Protein AF-A0ABD3NSA6-F1 (afdb_monomer_lite)

Organism: NCBI:txid2934178

Sequence (181 aa):
MPDLWIYVHVGINSVVFVLAVVAVAIAVVNMHSMGVPWEGHMKEMHHVAGLSLLMIVSFQAANGFLRPPREFVDGVPSPTDGGVGFGVGGVPTLRSRMDAFAFRPTLRGLWRLVHKSTGLLVFGLGAYQVRGGLGLYAGRYGAPDYGDAFVWYVCWLVGVVGFAKFWTVWSRRKSEPNFSE

Foldseek 3Di:
DPDPVLVVVLVVLVVVLVVLVVVVVVVVVVQVPPPDPVSDQPPDPLNVLSVVLNVLSVVLSVLSVVQDDPPDPPDDPDPPPPPPPPPPDDDDPVVNVVVVVPPPQDPNNVSVVVSVVSVVVSVVSVLVSVLVVQVVVCVVPVHDRCSVVSVVVVVVVVVVVVVVVVVVVVVVVVPPPPPDD

Radius of gyration: 25.4 Å; chains: 1; bounding box: 69×38×68 Å

Secondary structure (DSSP, 8-state):
--SHHHHHHHHHHHHHHHHHHHHHHHHHHHHHTT--TTS-TT-SHHHHHHHHHHHHHHHHHHHHHTPPPP---TTS--TTS------SS----HHHHHHHHS----HHHHHHHHHHHHHHHHHHHHHHHHHHHHHHHHHHHT----HHHHHHHHHHHHHHHHHHHHHHHHHHHHHS-----

Structure (mmCIF, N/CA/C/O backbone):
data_AF-A0ABD3NSA6-F1
#
_entry.id   AF-A0ABD3NSA6-F1
#
loop_
_atom_site.group_PDB
_atom_site.id
_atom_site.type_symbol
_atom_site.label_atom_id
_atom_site.label_alt_id
_atom_site.label_comp_id
_atom_site.label_asym_id
_atom_site.label_entity_id
_atom_site.label_seq_id
_atom_site.pdbx_PDB_ins_code
_atom_site.Cartn_x
_atom_site.Cartn_y
_atom_site.Cartn_z
_atom_site.occupancy
_atom_site.B_iso_or_equiv
_atom_site.auth_seq_id
_atom_site.auth_comp_id
_atom_site.auth_asym_id
_atom_site.auth_atom_id
_atom_site.pdbx_PDB_model_num
ATOM 1 N N . MET A 1 1 ? 6.618 -12.262 -22.929 1.00 45.03 1 MET A N 1
ATOM 2 C CA . MET A 1 1 ? 5.195 -11.934 -22.694 1.00 45.03 1 MET A CA 1
ATOM 3 C C . MET A 1 1 ? 5.113 -10.506 -22.175 1.00 45.03 1 MET A C 1
ATOM 5 O O . MET A 1 1 ? 5.685 -10.250 -21.120 1.00 45.03 1 MET A O 1
ATOM 9 N N . PRO A 1 2 ? 4.520 -9.562 -22.920 1.00 50.50 2 PRO A N 1
ATOM 10 C CA . PRO A 1 2 ? 4.393 -8.187 -22.461 1.00 50.50 2 PRO A CA 1
ATOM 11 C C . PRO A 1 2 ? 3.343 -8.086 -21.341 1.00 50.50 2 PRO A C 1
ATOM 13 O O . PRO A 1 2 ? 2.296 -8.719 -21.394 1.00 50.50 2 PRO A O 1
ATOM 16 N N . ASP A 1 3 ? 3.651 -7.285 -20.324 1.00 71.31 3 ASP A N 1
ATOM 17 C CA . ASP A 1 3 ? 2.732 -6.504 -19.486 1.00 71.31 3 ASP A CA 1
ATOM 18 C C . ASP A 1 3 ? 1.577 -7.191 -18.691 1.00 71.31 3 ASP A C 1
ATOM 20 O O . ASP A 1 3 ? 0.838 -6.466 -18.028 1.00 71.31 3 ASP A O 1
ATOM 24 N N . LEU A 1 4 ? 1.447 -8.531 -18.600 1.00 87.12 4 LEU A N 1
ATOM 25 C CA . LEU A 1 4 ? 0.414 -9.194 -17.750 1.00 87.12 4 LEU A CA 1
ATOM 26 C C . LEU A 1 4 ? 0.416 -8.690 -16.292 1.00 87.12 4 LEU A C 1
ATOM 28 O O . LEU A 1 4 ? -0.634 -8.399 -15.722 1.00 87.12 4 LEU A O 1
ATOM 32 N N . TRP A 1 5 ? 1.605 -8.525 -15.704 1.00 86.50 5 TRP A N 1
ATOM 33 C CA . TRP A 1 5 ? 1.775 -7.983 -14.350 1.00 86.50 5 TRP A CA 1
ATOM 34 C C . TRP A 1 5 ? 1.119 -6.605 -14.170 1.00 86.50 5 TRP A C 1
ATOM 36 O O . TRP A 1 5 ? 0.592 -6.320 -13.101 1.00 86.50 5 TRP A O 1
ATOM 46 N N . ILE A 1 6 ? 1.126 -5.751 -15.200 1.00 87.31 6 ILE A N 1
ATOM 47 C CA . ILE A 1 6 ? 0.527 -4.413 -15.116 1.00 87.31 6 ILE A CA 1
ATOM 48 C C . ILE A 1 6 ? -0.991 -4.521 -14.985 1.00 87.31 6 ILE A C 1
ATOM 50 O O . ILE A 1 6 ? -1.565 -3.841 -14.140 1.00 87.31 6 ILE A O 1
ATOM 54 N N . TYR A 1 7 ? -1.632 -5.396 -15.762 1.00 88.62 7 TYR A N 1
ATOM 55 C CA . TYR A 1 7 ? -3.077 -5.612 -15.668 1.00 88.62 7 TYR A CA 1
ATOM 56 C C . TYR A 1 7 ? -3.475 -6.219 -14.326 1.00 88.62 7 TYR A C 1
ATOM 58 O O . TYR A 1 7 ? -4.420 -5.743 -13.703 1.00 88.62 7 TYR A O 1
ATOM 66 N N . VAL A 1 8 ? -2.713 -7.204 -13.839 1.00 90.75 8 VAL A N 1
ATOM 67 C CA . VAL A 1 8 ? -2.929 -7.789 -12.507 1.00 90.75 8 VAL A CA 1
ATOM 68 C C . VAL A 1 8 ? -2.782 -6.722 -11.419 1.00 90.75 8 VAL A C 1
ATOM 70 O O . VAL A 1 8 ? -3.637 -6.613 -10.545 1.00 90.75 8 VAL A O 1
ATOM 73 N N . HIS A 1 9 ? -1.745 -5.886 -11.494 1.00 89.25 9 HIS A N 1
ATOM 74 C CA . HIS A 1 9 ? -1.513 -4.809 -10.535 1.00 89.25 9 HIS A CA 1
ATOM 75 C C . HIS A 1 9 ? -2.657 -3.784 -10.522 1.00 89.25 9 HIS A C 1
ATOM 77 O O . HIS A 1 9 ? -3.168 -3.443 -9.457 1.00 89.25 9 HIS A O 1
ATOM 83 N N . VAL A 1 10 ? -3.093 -3.317 -11.695 1.00 90.44 10 VAL A N 1
ATOM 84 C CA . VAL A 1 10 ? -4.220 -2.377 -11.818 1.00 90.44 10 VAL A CA 1
ATOM 85 C C . VAL A 1 10 ? -5.522 -3.012 -11.325 1.00 90.44 10 VAL A C 1
ATOM 87 O O . VAL A 1 10 ? -6.258 -2.377 -10.570 1.00 90.44 10 VAL A O 1
ATOM 90 N N . GLY A 1 11 ? -5.789 -4.268 -11.694 1.00 90.81 11 GLY A N 1
ATOM 91 C CA . GLY A 1 11 ? -6.978 -5.005 -11.267 1.00 90.81 11 GLY A CA 1
ATOM 92 C C . GLY A 1 11 ? -7.058 -5.155 -9.749 1.00 90.81 11 GLY A C 1
ATOM 93 O O . GLY A 1 11 ? -8.064 -4.779 -9.153 1.00 90.81 11 GLY A O 1
ATOM 94 N N . ILE A 1 12 ? -5.977 -5.611 -9.106 1.00 91.62 12 ILE A N 1
ATOM 95 C CA . ILE A 1 12 ? -5.919 -5.752 -7.642 1.00 91.62 12 ILE A CA 1
ATOM 96 C C . ILE A 1 12 ? -6.101 -4.393 -6.957 1.00 91.62 12 ILE A C 1
ATOM 98 O O . ILE A 1 12 ? -6.913 -4.288 -6.043 1.00 91.62 12 ILE A O 1
ATOM 102 N N . ASN A 1 13 ? -5.414 -3.340 -7.414 1.00 89.75 13 ASN A N 1
ATOM 103 C CA . ASN A 1 13 ? -5.577 -2.002 -6.833 1.00 89.75 13 ASN A CA 1
ATOM 104 C C . ASN A 1 13 ? -7.014 -1.476 -6.970 1.00 89.75 13 ASN A C 1
ATOM 106 O O . ASN A 1 13 ? -7.515 -0.828 -6.056 1.00 89.75 13 ASN A O 1
ATOM 110 N N . SER A 1 14 ? -7.690 -1.778 -8.082 1.00 91.06 14 SER A N 1
ATOM 111 C CA . SER A 1 14 ? -9.087 -1.382 -8.304 1.00 91.06 14 SER A CA 1
ATOM 112 C C . SER A 1 14 ? -10.029 -2.098 -7.337 1.00 91.06 14 SER A C 1
ATOM 114 O O . SER A 1 14 ? -10.881 -1.460 -6.725 1.00 91.06 14 SER A O 1
ATOM 116 N N . VAL A 1 15 ? -9.840 -3.407 -7.140 1.00 92.31 15 VAL A N 1
ATOM 117 C CA . VAL A 1 15 ? -10.609 -4.187 -6.157 1.00 92.31 15 VAL A CA 1
ATOM 118 C C . VAL A 1 15 ? -10.371 -3.659 -4.742 1.00 92.31 15 VAL A C 1
ATOM 120 O O . VAL A 1 15 ? -11.330 -3.414 -4.016 1.00 92.31 15 VAL A O 1
ATOM 123 N N . VAL A 1 16 ? -9.113 -3.419 -4.359 1.00 90.75 16 VAL A N 1
ATOM 124 C CA . VAL A 1 16 ? -8.762 -2.859 -3.042 1.00 90.75 16 VAL A CA 1
ATOM 125 C C . VAL A 1 16 ? -9.402 -1.488 -2.831 1.00 90.75 16 VAL A C 1
ATOM 127 O O . VAL A 1 16 ? -9.930 -1.223 -1.754 1.00 90.75 16 VAL A O 1
ATOM 130 N N . PHE A 1 17 ? -9.409 -0.631 -3.854 1.00 91.69 17 PHE A N 1
ATOM 131 C CA . PHE A 1 17 ? -10.062 0.672 -3.783 1.00 91.69 17 PHE A CA 1
ATOM 132 C C . PHE A 1 17 ? -11.573 0.551 -3.547 1.00 91.69 17 PHE A C 1
ATOM 134 O O . PHE A 1 17 ? -12.103 1.199 -2.646 1.00 91.69 17 PHE A O 1
ATOM 141 N N . VAL A 1 18 ? -12.259 -0.320 -4.296 1.00 93.31 18 VAL A N 1
ATOM 142 C CA . VAL A 1 18 ? -13.697 -0.578 -4.106 1.00 93.31 18 VAL A CA 1
ATOM 143 C C . VAL A 1 18 ? -13.975 -1.087 -2.691 1.00 93.31 18 VAL A C 1
ATOM 145 O O . VAL A 1 18 ? -14.876 -0.580 -2.025 1.00 93.31 18 VAL A O 1
ATOM 148 N N . LEU A 1 19 ? -13.177 -2.036 -2.196 1.00 90.56 19 LEU A N 1
ATOM 149 C CA . LEU A 1 19 ? -13.313 -2.554 -0.834 1.00 90.56 19 LEU A CA 1
ATOM 150 C C . LEU A 1 19 ? -13.100 -1.464 0.224 1.00 90.56 19 LEU A C 1
ATOM 152 O O . LEU A 1 19 ? -13.835 -1.429 1.207 1.00 90.56 19 LEU A O 1
ATOM 156 N N . ALA A 1 20 ? -12.148 -0.551 0.018 1.00 90.38 20 ALA A N 1
ATOM 157 C CA . ALA A 1 20 ? -11.925 0.574 0.923 1.00 90.38 20 ALA A CA 1
ATOM 158 C C . ALA A 1 20 ? -13.131 1.529 0.963 1.00 90.38 20 ALA A C 1
ATOM 160 O O . ALA A 1 20 ? -13.555 1.931 2.045 1.00 90.38 20 ALA A O 1
ATOM 161 N N . VAL A 1 21 ? -13.726 1.845 -0.194 1.00 90.75 21 VAL A N 1
ATOM 162 C CA . VAL A 1 21 ? -14.951 2.661 -0.270 1.00 90.75 21 VAL A CA 1
ATOM 163 C C . VAL A 1 21 ? -16.108 1.976 0.459 1.00 90.75 21 VAL A C 1
ATOM 165 O O . VAL A 1 21 ? -16.796 2.617 1.252 1.00 90.75 21 VAL A O 1
ATOM 168 N N . VAL A 1 22 ? -16.297 0.670 0.244 1.00 92.25 22 VAL A N 1
ATOM 169 C CA . VAL A 1 22 ? -17.331 -0.117 0.933 1.00 92.25 22 VAL A CA 1
ATOM 170 C C . VAL A 1 22 ? -17.100 -0.131 2.446 1.00 92.25 22 VAL A C 1
ATOM 172 O O . VAL A 1 22 ? -18.042 0.090 3.201 1.00 92.25 22 VAL A O 1
ATOM 175 N N . ALA A 1 23 ? -15.862 -0.329 2.905 1.00 88.88 23 ALA A N 1
ATOM 176 C CA . ALA A 1 23 ? -15.529 -0.320 4.328 1.00 88.88 23 ALA A CA 1
ATOM 177 C C . ALA A 1 23 ? -15.853 1.030 4.990 1.00 88.88 23 ALA A C 1
ATOM 179 O O . ALA A 1 23 ? -16.445 1.061 6.068 1.00 88.88 23 ALA A O 1
ATOM 180 N N . VAL A 1 24 ? -15.532 2.145 4.325 1.00 88.06 24 VAL A N 1
ATOM 181 C CA . VAL A 1 24 ? -15.880 3.489 4.809 1.00 88.06 24 VAL A CA 1
ATOM 182 C C . VAL A 1 24 ? -17.393 3.703 4.815 1.00 88.06 24 VAL A C 1
ATOM 184 O O . VAL A 1 24 ? -17.921 4.223 5.794 1.00 88.06 24 VAL A O 1
ATOM 187 N N . ALA A 1 25 ? -18.112 3.264 3.778 1.00 87.62 25 ALA A N 1
ATOM 188 C CA . ALA A 1 25 ? -19.571 3.356 3.743 1.00 87.62 25 ALA A CA 1
ATOM 189 C C . ALA A 1 25 ? -20.218 2.580 4.905 1.00 87.62 25 ALA A C 1
ATOM 191 O O . ALA A 1 25 ? -21.088 3.112 5.593 1.00 87.62 25 ALA A O 1
ATOM 192 N N . ILE A 1 26 ? -19.745 1.360 5.179 1.00 87.12 26 ILE A N 1
ATOM 193 C CA . ILE A 1 26 ? -20.181 0.554 6.329 1.00 87.12 26 ILE A CA 1
ATOM 194 C C . ILE A 1 26 ? -19.881 1.283 7.644 1.00 87.12 26 ILE A C 1
ATOM 196 O O . ILE A 1 26 ? -20.741 1.320 8.525 1.00 87.12 26 ILE A O 1
ATOM 200 N N . ALA A 1 27 ? -18.693 1.874 7.790 1.00 84.25 27 ALA A N 1
ATOM 201 C CA . ALA A 1 27 ? -18.333 2.626 8.990 1.00 84.25 27 ALA A CA 1
ATOM 202 C C . ALA A 1 27 ? -19.277 3.820 9.215 1.00 84.25 27 ALA A C 1
ATOM 204 O O . ALA A 1 27 ? -19.820 3.963 10.306 1.00 84.25 27 ALA A O 1
ATOM 205 N N . VAL A 1 28 ? -19.551 4.617 8.175 1.00 83.12 28 VAL A N 1
ATOM 206 C CA . VAL A 1 28 ? -20.474 5.766 8.240 1.00 83.12 28 VAL A CA 1
ATOM 207 C C . VAL A 1 28 ? -21.886 5.331 8.638 1.00 83.12 28 VAL A C 1
ATOM 209 O O . VAL A 1 28 ? -22.480 5.923 9.538 1.00 83.12 28 VAL A O 1
ATOM 212 N N . VAL A 1 29 ? -22.416 4.272 8.017 1.00 84.69 29 VAL A N 1
ATOM 213 C CA . VAL A 1 29 ? -23.760 3.755 8.328 1.00 84.69 29 VAL A CA 1
ATOM 214 C C . VAL A 1 29 ? -23.852 3.291 9.783 1.00 84.69 29 VAL A C 1
ATOM 216 O O . VAL A 1 29 ? -24.803 3.646 10.475 1.00 84.69 29 VAL A O 1
ATOM 219 N N . ASN A 1 30 ? -22.851 2.555 10.275 1.00 79.25 30 ASN A N 1
ATOM 220 C CA . ASN A 1 30 ? -22.844 2.071 11.658 1.00 79.25 30 ASN A CA 1
ATOM 221 C C . ASN A 1 30 ? -22.648 3.197 12.683 1.00 79.25 30 ASN A C 1
ATOM 223 O O . ASN A 1 30 ? -23.225 3.147 13.767 1.00 79.25 30 ASN A O 1
ATOM 227 N N . MET A 1 31 ? -21.872 4.230 12.353 1.00 72.81 31 MET A N 1
ATOM 228 C CA . MET A 1 31 ? -21.690 5.392 13.226 1.00 72.81 31 MET A CA 1
ATOM 229 C C . MET A 1 31 ? -22.937 6.278 13.289 1.00 72.81 31 MET A C 1
ATOM 231 O O . MET A 1 31 ? -23.249 6.818 14.347 1.00 72.81 31 MET A O 1
ATOM 235 N N . HIS A 1 32 ? -23.689 6.398 12.191 1.00 69.25 32 HIS A N 1
ATOM 236 C CA . HIS A 1 32 ? -24.956 7.135 12.172 1.00 69.25 32 HIS A CA 1
ATOM 237 C C . HIS A 1 32 ? -25.980 6.559 13.167 1.00 69.25 32 HIS A C 1
ATOM 239 O O . HIS A 1 32 ? -26.754 7.305 13.763 1.00 69.25 32 HIS A O 1
ATOM 245 N N . SER A 1 33 ? -25.960 5.243 13.401 1.00 62.28 33 SER A N 1
ATOM 246 C CA . SER A 1 33 ? -26.861 4.579 14.350 1.00 62.28 33 SER A CA 1
ATOM 247 C C . SER A 1 33 ? -26.477 4.710 15.829 1.00 62.28 33 SER A C 1
ATOM 249 O O . SER A 1 33 ? -27.277 4.314 16.673 1.00 62.28 33 SER A O 1
ATOM 251 N N . MET A 1 34 ? -25.303 5.254 16.181 1.00 59.84 34 MET A N 1
ATOM 252 C CA . MET A 1 34 ? -24.849 5.235 17.582 1.00 59.84 34 MET A CA 1
ATOM 253 C C . MET A 1 34 ? -25.531 6.280 18.475 1.00 59.84 34 MET A C 1
ATOM 255 O O . MET A 1 34 ? -25.498 6.133 19.688 1.00 59.84 34 MET A O 1
ATOM 259 N N . GLY A 1 35 ? -26.214 7.296 17.930 1.00 55.66 35 GLY A N 1
ATOM 260 C CA . GLY A 1 35 ? -27.117 8.180 18.694 1.00 55.66 35 GLY A CA 1
ATOM 261 C C . GLY A 1 35 ? -26.483 9.006 19.829 1.00 55.66 35 GLY A C 1
ATOM 262 O O . GLY A 1 35 ? -27.185 9.789 20.467 1.00 55.66 35 GLY A O 1
ATOM 263 N N . VAL A 1 36 ? -25.177 8.872 20.083 1.00 60.56 36 VAL A N 1
ATOM 264 C CA . VAL A 1 36 ? -24.452 9.606 21.124 1.00 60.56 36 VAL A CA 1
ATOM 265 C C . VAL A 1 36 ? -23.881 10.909 20.546 1.00 60.56 36 VAL A C 1
ATOM 267 O O . VAL A 1 36 ? -22.978 10.866 19.709 1.00 60.56 36 VAL A O 1
ATOM 270 N N . PRO A 1 37 ? -24.333 12.095 21.001 1.00 57.38 37 PRO A N 1
ATOM 271 C CA . PRO A 1 37 ? -23.897 13.387 20.453 1.00 57.38 37 PRO A CA 1
ATOM 272 C C . PRO A 1 37 ? -22.399 13.687 20.662 1.00 57.38 37 PRO A C 1
ATOM 274 O O . PRO A 1 37 ? -21.838 14.597 20.042 1.00 57.38 37 PRO A O 1
ATOM 277 N N . TRP A 1 38 ? -21.717 12.927 21.522 1.00 56.28 38 TRP A N 1
ATOM 278 C CA . TRP A 1 38 ? -20.288 13.087 21.793 1.00 56.28 38 TRP A CA 1
ATOM 279 C C . TRP A 1 38 ? -19.400 12.372 20.762 1.00 56.28 38 TRP A C 1
ATOM 281 O O . TRP A 1 38 ? -18.297 12.862 20.515 1.00 56.28 38 TRP A O 1
ATOM 291 N N . GLU A 1 39 ? -19.890 11.323 20.093 1.00 59.47 39 GLU A N 1
ATOM 292 C CA . GLU A 1 39 ? -19.178 10.512 19.087 1.00 59.47 39 GLU A CA 1
ATOM 293 C C . GLU A 1 39 ? -19.354 11.083 17.666 1.00 59.47 39 GLU A C 1
ATOM 295 O O . GLU A 1 39 ? -19.869 10.458 16.743 1.00 59.47 39 GLU A O 1
ATOM 300 N N . GLY A 1 40 ? -18.954 12.344 17.486 1.00 59.03 40 GLY A N 1
ATOM 301 C CA . GLY A 1 40 ? -19.056 13.027 16.194 1.00 59.03 40 GLY A CA 1
ATOM 302 C C . GLY A 1 40 ? -18.163 12.405 15.108 1.00 59.03 40 GLY A C 1
ATOM 303 O O . GLY A 1 40 ? -17.046 11.966 15.386 1.00 59.03 40 GLY A O 1
ATOM 304 N N . HIS A 1 41 ? -18.617 12.475 13.850 1.00 62.38 41 HIS A N 1
ATOM 305 C CA . HIS A 1 41 ? -18.025 11.845 12.653 1.00 62.38 41 HIS A CA 1
ATOM 306 C C . HIS A 1 41 ? -16.538 12.162 12.355 1.00 62.38 41 HIS A C 1
ATOM 308 O O . HIS A 1 41 ? -15.967 11.555 11.459 1.00 62.38 41 HIS A O 1
ATOM 314 N N . MET A 1 42 ? -15.878 13.073 13.081 1.00 66.38 42 MET A N 1
ATOM 315 C CA . MET A 1 42 ? -14.490 13.508 12.823 1.00 66.38 42 MET A CA 1
ATOM 316 C C . MET A 1 42 ? -13.695 13.847 14.099 1.00 66.38 42 MET A C 1
ATOM 318 O O . MET A 1 42 ? -12.696 14.557 14.031 1.00 66.38 42 MET A O 1
ATOM 322 N N . LYS A 1 43 ? -14.134 13.396 15.282 1.00 70.94 43 LYS A N 1
ATOM 323 C CA . LYS A 1 43 ? -13.447 13.745 16.543 1.00 70.94 43 LYS A CA 1
ATOM 324 C C . LYS A 1 43 ? -12.234 12.872 16.851 1.00 70.94 43 LYS A C 1
ATOM 326 O O . LYS A 1 43 ? -11.308 13.329 17.514 1.00 70.94 43 LYS A O 1
ATOM 331 N N . GLU A 1 44 ? -12.222 11.633 16.372 1.00 77.50 44 GLU A N 1
ATOM 332 C CA . GLU A 1 44 ? -11.084 10.738 16.553 1.00 77.50 44 GLU A CA 1
ATOM 333 C C . GLU A 1 44 ? -10.060 10.941 15.435 1.00 77.50 44 GLU A C 1
ATOM 335 O O . GLU A 1 44 ? -10.405 10.964 14.250 1.00 77.50 44 GLU A O 1
ATOM 340 N N . MET A 1 45 ? -8.777 11.014 15.809 1.00 81.25 45 MET A N 1
ATOM 341 C CA . MET A 1 45 ? -7.662 11.068 14.852 1.00 81.25 45 MET A CA 1
ATOM 342 C C . MET A 1 45 ? -7.712 9.909 13.844 1.00 81.25 45 MET A C 1
ATOM 344 O O . MET A 1 45 ? -7.309 10.077 12.694 1.00 81.25 45 MET A O 1
ATOM 348 N N . HIS A 1 46 ? -8.259 8.758 14.253 1.00 86.25 46 HIS A N 1
ATOM 349 C CA . HIS A 1 46 ? -8.501 7.608 13.386 1.00 86.25 46 HIS A CA 1
ATOM 350 C C . HIS A 1 46 ? -9.381 7.971 12.179 1.00 86.25 46 HIS A C 1
ATOM 352 O O . HIS A 1 46 ? -8.982 7.707 11.046 1.00 86.25 46 HIS A O 1
ATOM 358 N N . HIS A 1 47 ? -10.506 8.666 12.389 1.00 86.25 47 HIS A N 1
ATOM 359 C CA . HIS A 1 47 ? -11.429 9.052 11.313 1.00 86.25 47 HIS A CA 1
ATOM 360 C C . HIS A 1 47 ? -10.799 10.060 10.348 1.00 86.25 47 HIS A C 1
ATOM 362 O O . HIS A 1 47 ? -10.867 9.877 9.132 1.00 86.25 47 HIS A O 1
ATOM 368 N N . VAL A 1 48 ? -10.118 11.085 10.874 1.00 86.00 48 VAL A N 1
ATOM 369 C CA . VAL A 1 48 ? -9.452 12.112 10.051 1.00 86.00 48 VAL A CA 1
ATOM 370 C C . VAL A 1 48 ? -8.368 11.483 9.179 1.00 86.00 48 VAL A C 1
ATOM 372 O O . VAL A 1 48 ? -8.301 11.723 7.969 1.00 86.00 48 VAL A O 1
ATOM 375 N N . ALA A 1 49 ? -7.532 10.634 9.774 1.00 86.69 49 ALA A N 1
ATOM 376 C CA . ALA A 1 49 ? -6.473 9.964 9.041 1.00 86.69 49 ALA A CA 1
ATOM 377 C C . ALA A 1 49 ? -7.027 8.883 8.086 1.00 86.69 49 ALA A C 1
ATOM 379 O O . ALA A 1 49 ? -6.425 8.647 7.041 1.00 86.69 49 ALA A O 1
ATOM 380 N N . GLY A 1 50 ? -8.176 8.267 8.389 1.00 88.69 50 GLY A N 1
ATOM 381 C CA . GLY A 1 50 ? -8.848 7.297 7.521 1.00 88.69 50 GLY A CA 1
ATOM 382 C C . GLY A 1 50 ? -9.429 7.957 6.272 1.00 88.69 50 GLY A C 1
ATOM 383 O O . GLY A 1 50 ? -9.212 7.481 5.158 1.00 88.69 50 GLY A O 1
ATOM 384 N N . LEU A 1 51 ? -10.067 9.120 6.432 1.00 89.00 51 LEU A N 1
ATOM 385 C CA . LEU A 1 51 ? -10.542 9.932 5.312 1.00 89.00 51 LEU A CA 1
ATOM 386 C C . LEU A 1 51 ? -9.377 10.445 4.454 1.00 89.00 51 LEU A C 1
ATOM 388 O O . LEU A 1 51 ? -9.423 10.375 3.226 1.00 89.00 51 LEU A O 1
ATOM 392 N N . SER A 1 52 ? -8.303 10.907 5.098 1.00 88.00 52 SER A N 1
ATOM 393 C CA . SER A 1 52 ? -7.084 11.345 4.408 1.00 88.00 52 SER A CA 1
ATOM 394 C C . SER A 1 52 ? -6.473 10.205 3.590 1.00 88.00 52 SER A C 1
ATOM 396 O O . SER A 1 52 ? -6.106 10.397 2.431 1.00 88.00 52 SER A O 1
ATOM 398 N N . LEU A 1 53 ? -6.428 8.992 4.153 1.00 91.31 53 LEU A N 1
ATOM 399 C CA . LEU A 1 53 ? -5.979 7.800 3.442 1.00 91.31 53 LEU A CA 1
ATOM 400 C C . LEU A 1 53 ? -6.871 7.488 2.234 1.00 91.31 53 LEU A C 1
ATOM 402 O O . LEU A 1 53 ? -6.340 7.238 1.155 1.00 91.31 53 LEU A O 1
ATOM 406 N N . LEU A 1 54 ? -8.200 7.555 2.374 1.00 92.06 54 LEU A N 1
ATOM 407 C CA . LEU A 1 54 ? -9.127 7.328 1.261 1.00 92.06 54 LEU A CA 1
ATOM 408 C C . LEU A 1 54 ? -8.877 8.306 0.102 1.00 92.06 54 LEU A C 1
ATOM 410 O O . LEU A 1 54 ? -8.855 7.890 -1.059 1.00 92.06 54 LEU A O 1
ATOM 414 N N . MET A 1 55 ? -8.624 9.585 0.402 1.00 90.12 55 MET A N 1
ATOM 415 C CA . MET A 1 55 ? -8.286 10.590 -0.614 1.00 90.12 55 MET A CA 1
ATOM 416 C C . MET A 1 55 ? -6.974 10.251 -1.335 1.00 90.12 55 MET A C 1
ATOM 418 O O . MET A 1 55 ? -6.913 10.304 -2.565 1.00 90.12 55 MET A O 1
ATOM 422 N N . ILE A 1 56 ? -5.937 9.842 -0.597 1.00 91.19 56 ILE A N 1
ATOM 423 C CA . ILE A 1 56 ? -4.639 9.476 -1.183 1.00 91.19 56 ILE A CA 1
ATOM 424 C C . ILE A 1 56 ? -4.751 8.192 -2.022 1.00 91.19 56 ILE A C 1
ATOM 426 O O . ILE A 1 56 ? -4.196 8.140 -3.118 1.00 91.19 56 ILE A O 1
ATOM 430 N N . VAL A 1 57 ? -5.492 7.176 -1.565 1.00 92.44 57 VAL A N 1
ATOM 431 C CA . VAL A 1 57 ? -5.735 5.939 -2.332 1.00 92.44 57 VAL A CA 1
ATOM 432 C C . VAL A 1 57 ? -6.519 6.242 -3.610 1.00 92.44 57 VAL A C 1
ATOM 434 O O . VAL A 1 57 ? -6.170 5.720 -4.667 1.00 92.44 57 VAL A O 1
ATOM 437 N N . SER A 1 58 ? -7.522 7.126 -3.547 1.00 91.12 58 SER A N 1
ATOM 438 C CA . SER A 1 58 ? -8.282 7.571 -4.726 1.00 91.12 58 SER A CA 1
ATOM 439 C C . SER A 1 58 ? -7.362 8.230 -5.753 1.00 91.12 58 SER A C 1
ATOM 441 O O . SER A 1 58 ? -7.376 7.874 -6.934 1.00 91.12 58 SER A O 1
ATOM 443 N N . PHE A 1 59 ? -6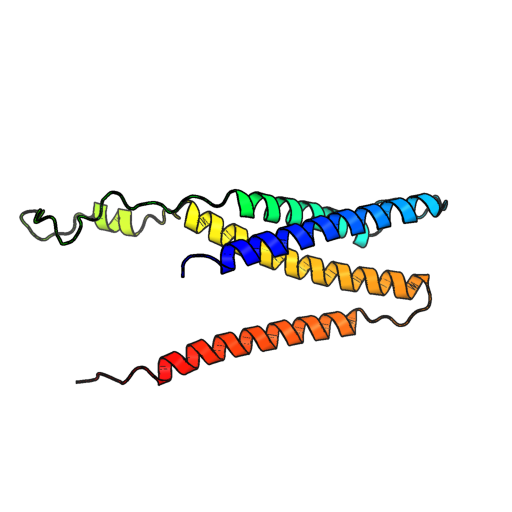.501 9.145 -5.290 1.00 89.94 59 PHE A N 1
ATOM 444 C CA . PHE A 1 59 ? -5.479 9.764 -6.128 1.00 89.94 59 PHE A CA 1
ATOM 445 C C . PHE A 1 59 ? -4.521 8.719 -6.712 1.00 89.94 59 PHE A C 1
ATOM 447 O O . PHE A 1 59 ? -4.220 8.767 -7.901 1.00 89.94 59 PHE A O 1
ATOM 454 N N . GLN A 1 60 ? -4.067 7.745 -5.919 1.00 91.88 60 GLN A N 1
ATOM 455 C CA . GLN A 1 60 ? -3.158 6.699 -6.384 1.00 91.88 60 GLN A CA 1
ATOM 456 C C . GLN A 1 60 ? -3.799 5.803 -7.453 1.00 91.88 60 GLN A C 1
ATOM 458 O O . GLN A 1 60 ? -3.141 5.492 -8.449 1.00 91.88 60 GLN A O 1
ATOM 463 N N . ALA A 1 61 ? -5.065 5.415 -7.274 1.00 91.25 61 ALA A N 1
ATOM 464 C CA . ALA A 1 61 ? -5.816 4.623 -8.241 1.00 91.25 61 ALA A CA 1
ATOM 465 C C . ALA A 1 61 ? -5.984 5.393 -9.560 1.00 91.25 61 ALA A C 1
ATOM 467 O O . ALA A 1 61 ? -5.571 4.899 -10.610 1.00 91.25 61 ALA A O 1
ATOM 468 N N . ALA A 1 62 ? -6.477 6.637 -9.502 1.00 89.69 62 ALA A N 1
ATOM 469 C CA . ALA A 1 62 ? -6.635 7.499 -10.675 1.00 89.69 62 ALA A CA 1
ATOM 470 C C . ALA A 1 62 ? -5.295 7.755 -11.391 1.00 89.69 62 ALA A C 1
ATOM 472 O O . ALA A 1 62 ? -5.178 7.550 -12.599 1.00 89.69 62 ALA A O 1
ATOM 473 N N . ASN A 1 63 ? -4.248 8.115 -10.644 1.00 87.50 63 ASN A N 1
ATOM 474 C CA . ASN A 1 63 ? -2.902 8.324 -11.180 1.00 87.50 63 ASN A CA 1
ATOM 475 C C . ASN A 1 63 ? -2.316 7.040 -11.801 1.00 87.50 63 ASN A C 1
ATOM 477 O O . ASN A 1 63 ? -1.527 7.110 -12.741 1.00 87.50 63 ASN A O 1
ATOM 481 N N . GLY A 1 64 ? -2.707 5.859 -11.309 1.00 88.00 64 GLY A N 1
ATOM 482 C CA . GLY A 1 64 ? -2.365 4.565 -11.900 1.00 88.00 64 GLY A CA 1
ATOM 483 C C . GLY A 1 64 ? -2.915 4.387 -13.319 1.00 88.00 64 GLY A C 1
ATOM 484 O O . GLY A 1 64 ? -2.193 3.906 -14.195 1.00 88.00 64 GLY A O 1
ATOM 485 N N . PHE A 1 65 ? -4.157 4.820 -13.556 1.00 88.50 65 PHE A N 1
ATOM 486 C CA . PHE A 1 65 ? -4.792 4.790 -14.879 1.00 88.50 65 PHE A CA 1
ATOM 487 C C . PHE A 1 65 ? -4.227 5.846 -15.834 1.00 88.50 65 PHE A C 1
ATOM 489 O O . PHE A 1 65 ? -4.098 5.582 -17.026 1.00 88.50 65 PHE A O 1
ATOM 496 N N . LEU A 1 66 ? -3.806 7.003 -15.317 1.00 87.31 66 LEU A N 1
ATOM 497 C CA . LEU A 1 66 ? -3.207 8.098 -16.094 1.00 87.31 66 LEU A CA 1
ATOM 498 C C . LEU A 1 66 ? -1.719 7.884 -16.416 1.00 87.31 66 LEU A C 1
ATOM 500 O O . LEU A 1 66 ? -0.963 8.838 -16.608 1.00 87.31 66 LEU A O 1
ATOM 504 N N . ARG A 1 67 ? -1.269 6.628 -16.463 1.00 87.25 67 ARG A N 1
ATOM 505 C CA . ARG A 1 67 ? 0.120 6.283 -16.763 1.00 87.25 67 ARG A CA 1
ATOM 506 C C . ARG A 1 67 ? 0.530 6.858 -18.129 1.00 87.25 67 ARG A C 1
ATOM 508 O O . ARG A 1 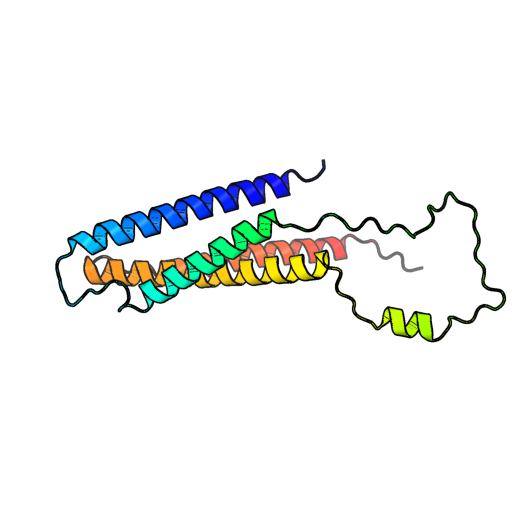67 ? -0.037 6.436 -19.137 1.00 87.25 67 ARG A O 1
ATOM 515 N N . PRO A 1 68 ? 1.570 7.715 -18.200 1.00 85.38 68 PRO A N 1
ATOM 516 C CA . PRO A 1 68 ? 2.023 8.265 -19.471 1.00 85.38 68 PRO A CA 1
ATOM 517 C C . PRO A 1 68 ? 2.432 7.162 -20.463 1.00 85.38 68 PRO A C 1
ATOM 519 O O . PRO A 1 68 ? 3.065 6.172 -20.042 1.00 85.38 68 PRO A O 1
ATOM 522 N N . PRO A 1 69 ? 2.124 7.328 -21.767 1.00 81.00 69 PRO A N 1
ATOM 523 C CA . PRO A 1 69 ? 2.614 6.455 -22.827 1.00 81.00 69 PRO A CA 1
ATOM 524 C C . PRO A 1 69 ? 4.138 6.297 -22.775 1.00 81.00 69 PRO A C 1
ATOM 526 O O . PRO A 1 69 ? 4.858 7.089 -22.161 1.00 81.00 69 PRO A O 1
ATOM 529 N N . ARG A 1 70 ? 4.662 5.235 -23.395 1.00 76.56 70 ARG A N 1
ATOM 530 C CA . ARG A 1 70 ? 6.117 5.122 -23.550 1.00 76.56 70 ARG A CA 1
ATOM 531 C C . ARG A 1 70 ? 6.541 6.249 -24.497 1.00 76.56 70 ARG A C 1
ATOM 533 O O . ARG A 1 70 ? 6.024 6.304 -25.603 1.00 76.56 70 ARG A O 1
ATOM 540 N N . GLU A 1 71 ? 7.430 7.133 -24.048 1.00 68.44 71 GLU A N 1
ATOM 541 C CA . GLU A 1 71 ? 8.120 8.054 -24.953 1.00 68.44 71 GLU A CA 1
ATOM 542 C C . GLU A 1 71 ? 8.870 7.175 -25.964 1.00 68.44 71 GLU A C 1
ATOM 544 O O . GLU A 1 71 ? 9.766 6.414 -25.582 1.00 68.44 71 GLU A O 1
ATOM 549 N N . PHE A 1 72 ? 8.420 7.180 -27.219 1.00 55.75 72 PHE A N 1
ATOM 550 C CA . PHE A 1 72 ? 9.227 6.683 -28.320 1.00 55.75 72 PHE A CA 1
ATOM 551 C C . PHE A 1 72 ? 10.318 7.729 -28.500 1.00 55.75 72 PHE A C 1
ATOM 553 O O . PHE A 1 72 ? 10.031 8.916 -28.645 1.00 55.75 72 PHE A O 1
A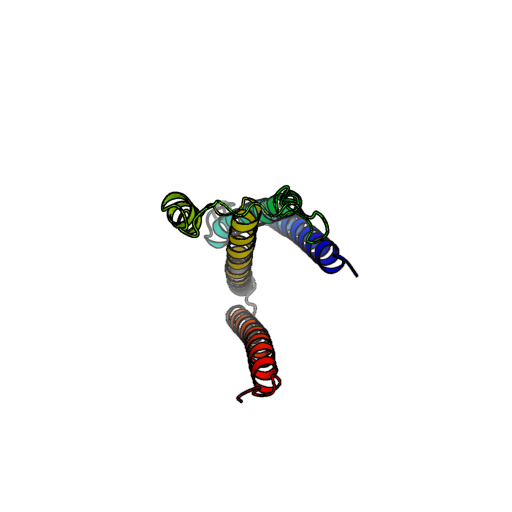TOM 560 N N . VAL A 1 73 ? 11.574 7.320 -28.342 1.00 54.62 73 VAL A N 1
ATOM 561 C CA . VAL A 1 73 ? 12.697 8.210 -28.621 1.00 54.62 73 VAL A CA 1
ATOM 562 C C . VAL A 1 73 ? 12.779 8.320 -30.140 1.00 54.62 73 VAL A C 1
ATOM 564 O O . VAL A 1 73 ? 13.517 7.575 -30.781 1.00 54.62 73 VAL A O 1
ATOM 567 N N . ASP A 1 74 ? 11.968 9.206 -30.711 1.00 50.12 74 ASP A N 1
ATOM 568 C CA . ASP A 1 74 ? 12.019 9.581 -32.120 1.00 50.12 74 ASP A CA 1
ATOM 569 C C . ASP A 1 74 ? 13.311 10.384 -32.324 1.00 50.12 74 ASP A C 1
ATOM 571 O O . ASP A 1 74 ? 13.335 11.607 -32.198 1.00 50.12 74 ASP A O 1
ATOM 575 N N . GLY A 1 75 ? 14.434 9.689 -32.512 1.00 49.75 75 GLY A N 1
ATOM 576 C CA . GLY A 1 75 ? 15.725 10.353 -32.698 1.00 49.75 75 GLY A CA 1
ATOM 577 C C . GLY A 1 75 ? 16.984 9.547 -32.396 1.00 49.75 75 GLY A C 1
ATOM 578 O O . GLY A 1 75 ? 18.070 10.088 -32.578 1.00 49.75 75 GLY A O 1
ATOM 579 N N . VAL A 1 76 ? 16.897 8.282 -31.969 1.00 49.16 76 VAL A N 1
ATOM 580 C CA . VAL A 1 76 ? 18.049 7.376 -32.115 1.00 49.16 76 VAL A CA 1
ATOM 581 C C . VAL A 1 76 ? 17.937 6.776 -33.514 1.00 49.16 76 VAL A C 1
ATOM 583 O O . VAL A 1 76 ? 16.990 6.019 -33.741 1.00 49.16 76 VAL A O 1
ATOM 586 N N . PRO A 1 77 ? 18.836 7.114 -34.460 1.00 44.19 77 PRO A N 1
ATOM 587 C CA . PRO A 1 77 ? 18.875 6.424 -35.737 1.00 44.19 77 PRO A CA 1
ATOM 588 C C . PRO A 1 77 ? 18.990 4.933 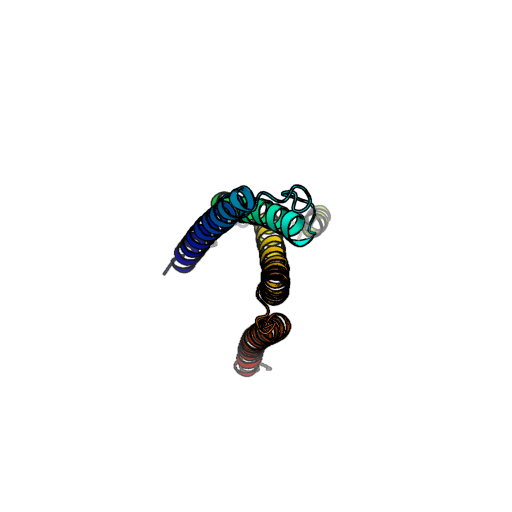-35.440 1.00 44.19 77 PRO A C 1
ATOM 590 O O . PRO A 1 77 ? 19.830 4.519 -34.634 1.00 44.19 77 PRO A O 1
ATOM 593 N N . SER A 1 78 ? 18.129 4.126 -36.054 1.00 41.28 78 SER A N 1
ATOM 594 C CA . SER A 1 78 ? 18.348 2.686 -36.071 1.00 41.28 78 SER A CA 1
ATOM 595 C C . SER A 1 78 ? 19.785 2.438 -36.557 1.00 41.28 78 SER A C 1
ATOM 597 O O . SER A 1 78 ? 20.205 3.105 -37.505 1.00 41.28 78 SER A O 1
ATOM 599 N N . PRO A 1 79 ? 20.552 1.484 -35.992 1.00 50.75 79 PRO A N 1
ATOM 600 C CA . PRO A 1 79 ? 21.881 1.131 -36.505 1.00 50.75 79 PRO A CA 1
ATOM 601 C C . PRO A 1 79 ? 21.872 0.663 -37.975 1.00 50.75 79 PRO A C 1
ATOM 603 O O . PRO A 1 79 ? 22.921 0.367 -38.537 1.00 50.75 79 PRO A O 1
ATOM 606 N N . THR A 1 80 ? 20.690 0.562 -38.587 1.00 49.28 80 THR A N 1
ATOM 607 C CA . THR A 1 80 ? 20.464 0.225 -39.992 1.00 49.28 80 THR A CA 1
ATOM 608 C C . THR A 1 80 ? 20.391 1.430 -40.928 1.00 49.28 80 THR A C 1
ATOM 610 O O . THR A 1 80 ? 20.429 1.224 -42.137 1.00 49.28 80 THR A O 1
ATOM 613 N N . ASP A 1 81 ? 20.343 2.663 -40.418 1.00 42.19 81 ASP A N 1
ATOM 614 C CA . ASP A 1 81 ? 20.348 3.857 -41.263 1.00 42.19 81 ASP A CA 1
ATOM 615 C C . ASP A 1 81 ? 21.759 4.449 -41.248 1.00 42.19 81 ASP A C 1
ATOM 617 O O . ASP A 1 81 ? 22.188 5.059 -40.271 1.00 42.19 81 ASP A O 1
ATOM 621 N N . GLY A 1 82 ? 22.505 4.227 -42.334 1.00 43.25 82 GLY A N 1
ATOM 622 C CA . GLY A 1 82 ? 23.903 4.632 -42.541 1.00 43.25 82 GLY A CA 1
ATOM 623 C C . GLY A 1 82 ? 24.160 6.147 -42.600 1.00 43.25 82 GLY A C 1
ATOM 624 O O . GLY A 1 82 ? 24.953 6.610 -43.414 1.00 43.25 82 GLY A O 1
ATOM 625 N N . GLY A 1 83 ? 23.506 6.934 -41.749 1.00 38.53 83 GLY A N 1
ATOM 626 C CA . GLY A 1 83 ? 23.714 8.365 -41.573 1.00 38.53 83 GLY A CA 1
ATOM 627 C C . GLY A 1 83 ? 24.770 8.639 -40.512 1.00 38.53 83 GLY A C 1
ATOM 628 O O . GLY A 1 83 ? 24.462 9.031 -39.389 1.00 38.53 83 GLY A O 1
ATOM 629 N N . VAL A 1 84 ? 26.031 8.431 -40.874 1.00 40.69 84 VAL A N 1
ATOM 630 C CA . VAL A 1 84 ? 27.186 8.820 -40.071 1.00 40.69 84 VAL A CA 1
ATOM 631 C C . VAL A 1 84 ? 27.268 10.351 -40.022 1.00 40.69 84 VAL A C 1
ATOM 633 O O . VAL A 1 84 ? 27.924 10.989 -40.840 1.00 40.69 84 VAL A O 1
ATOM 636 N N . GLY A 1 85 ? 26.596 10.961 -39.049 1.00 40.19 85 GLY A N 1
ATOM 637 C CA . GLY A 1 85 ? 26.798 12.358 -38.676 1.00 40.19 85 GLY A CA 1
ATOM 638 C C . GLY A 1 85 ? 28.086 12.530 -37.871 1.00 40.19 85 GLY A C 1
ATOM 639 O O . GLY A 1 85 ? 28.032 12.916 -36.706 1.00 40.19 85 GLY A O 1
ATOM 640 N N . PHE A 1 86 ? 29.249 12.227 -38.462 1.00 44.38 86 PHE A N 1
ATOM 641 C CA . PHE A 1 86 ? 30.524 12.693 -37.917 1.00 44.38 86 PHE A CA 1
ATOM 642 C C . PHE A 1 86 ? 30.574 14.208 -38.112 1.00 44.38 86 PHE A C 1
ATOM 644 O O . PHE A 1 86 ? 30.830 14.706 -39.207 1.00 44.38 86 PHE A O 1
ATOM 651 N N . GLY A 1 87 ? 30.338 14.949 -37.030 1.00 42.31 87 GLY A N 1
ATOM 652 C CA . GLY A 1 87 ? 30.825 16.316 -36.938 1.00 42.31 87 GLY A CA 1
ATOM 653 C C . GLY A 1 87 ? 32.327 16.294 -37.204 1.00 42.31 87 GLY A C 1
ATOM 654 O O . GLY A 1 87 ? 33.084 15.633 -36.490 1.00 42.31 87 GLY A O 1
ATOM 655 N N . VAL A 1 88 ? 32.744 16.967 -38.273 1.00 50.59 88 VAL A N 1
ATOM 656 C CA . VAL A 1 88 ? 34.151 17.200 -38.588 1.00 50.59 88 VAL A CA 1
ATOM 657 C C . VAL A 1 88 ? 34.789 17.858 -37.363 1.00 50.59 88 VAL A C 1
ATOM 659 O O . VAL A 1 88 ? 34.458 18.988 -37.015 1.00 50.59 88 VAL A O 1
ATOM 662 N N . GLY A 1 89 ? 35.668 17.114 -36.689 1.00 47.28 89 GLY A N 1
ATOM 663 C CA . GLY A 1 89 ? 36.436 17.588 -35.539 1.00 47.28 89 GLY A CA 1
ATOM 664 C C . GLY A 1 89 ? 35.827 17.277 -34.173 1.00 47.28 89 GLY A C 1
ATOM 665 O O . GLY A 1 89 ? 35.531 18.214 -33.449 1.00 47.28 89 GLY A O 1
ATOM 666 N N . GLY A 1 90 ? 35.658 15.987 -33.841 1.00 50.12 90 GLY A N 1
ATOM 667 C CA . GLY A 1 90 ? 35.898 15.293 -32.550 1.00 50.12 90 GLY A CA 1
ATOM 668 C C . GLY A 1 90 ? 35.791 15.989 -31.178 1.00 50.12 90 GLY A C 1
ATOM 669 O O . GLY A 1 90 ? 36.229 15.408 -30.189 1.00 50.12 90 GLY A O 1
ATOM 670 N N . VAL A 1 91 ? 35.240 17.192 -31.065 1.00 53.34 91 VAL A N 1
ATOM 671 C CA . VAL A 1 91 ? 35.122 17.953 -29.827 1.00 53.34 91 VAL A CA 1
ATOM 672 C C . VAL A 1 91 ? 33.646 17.950 -29.444 1.00 53.34 91 VAL A C 1
ATOM 674 O O . VAL A 1 91 ? 32.835 18.575 -30.133 1.00 53.34 91 VAL A O 1
ATOM 677 N N . PRO A 1 92 ? 33.260 17.254 -28.360 1.00 51.03 92 PRO A N 1
ATOM 678 C CA . PRO A 1 92 ? 31.920 17.371 -27.811 1.00 51.03 92 PRO A CA 1
ATOM 679 C C . PRO A 1 92 ? 31.661 18.847 -27.509 1.00 51.03 92 PRO A C 1
ATOM 681 O O . PRO A 1 92 ? 32.356 19.450 -26.688 1.00 51.03 92 PRO A O 1
ATOM 684 N N . THR A 1 93 ? 30.690 19.455 -28.187 1.00 54.81 93 THR A N 1
ATOM 685 C CA . THR A 1 93 ? 30.317 20.841 -27.905 1.00 54.81 93 THR A CA 1
ATOM 686 C C . THR A 1 93 ? 29.876 20.943 -26.442 1.00 54.81 93 THR A C 1
ATOM 688 O O . THR A 1 93 ? 29.150 20.086 -25.934 1.00 54.81 93 THR A O 1
ATOM 691 N N . LEU A 1 94 ? 30.313 21.993 -25.740 1.00 54.97 94 LEU A N 1
ATOM 692 C CA . LEU A 1 94 ? 30.038 22.219 -24.310 1.00 54.97 94 LEU A CA 1
ATOM 693 C C . LEU A 1 94 ? 28.529 22.171 -23.984 1.00 54.97 94 LEU A C 1
ATOM 695 O O . LEU A 1 94 ? 28.125 21.739 -22.906 1.00 54.97 94 LEU A O 1
ATOM 699 N N . ARG A 1 95 ? 27.697 22.511 -24.977 1.00 49.91 95 ARG A N 1
ATOM 700 C CA . ARG A 1 95 ? 26.236 22.382 -24.973 1.00 49.91 95 ARG A CA 1
ATOM 701 C C . ARG A 1 95 ? 25.758 20.943 -24.739 1.00 49.91 95 ARG A C 1
ATOM 703 O O . ARG A 1 95 ? 24.913 20.731 -23.883 1.00 49.91 95 ARG A O 1
ATOM 710 N N . SER A 1 96 ? 26.377 19.950 -25.380 1.00 53.06 96 SER A N 1
ATOM 711 C CA . SER A 1 96 ? 26.038 18.530 -25.202 1.00 53.06 96 SER A CA 1
ATOM 712 C C . SER A 1 96 ? 26.389 17.999 -23.805 1.00 53.06 96 SER A C 1
ATOM 714 O O . SER A 1 96 ? 25.749 17.066 -23.325 1.00 53.06 96 SER A O 1
ATOM 716 N N . ARG A 1 97 ? 27.381 18.596 -23.125 1.00 50.25 97 ARG A N 1
ATOM 717 C CA . ARG A 1 97 ? 27.697 18.297 -21.715 1.00 50.25 97 ARG A CA 1
ATOM 718 C C . ARG A 1 97 ? 26.720 18.960 -20.747 1.00 50.25 97 ARG A C 1
ATOM 720 O O . ARG A 1 97 ? 26.385 18.360 -19.731 1.00 50.25 97 ARG A O 1
ATOM 727 N N . MET A 1 98 ? 26.263 20.174 -21.050 1.00 53.72 98 MET A N 1
ATOM 728 C CA . MET A 1 98 ? 25.263 20.868 -20.232 1.00 53.72 98 MET A CA 1
ATOM 729 C C . MET A 1 98 ? 23.872 20.241 -20.379 1.00 53.72 98 MET A C 1
ATOM 731 O O . MET A 1 98 ? 23.171 20.106 -19.381 1.00 53.72 98 MET A O 1
ATOM 735 N N . ASP A 1 99 ? 23.515 19.750 -21.567 1.00 49.56 99 ASP A N 1
ATOM 736 C CA . ASP A 1 99 ? 22.271 19.003 -21.791 1.00 49.56 99 ASP A CA 1
ATOM 737 C C . ASP A 1 99 ? 22.293 17.617 -21.111 1.00 49.56 99 ASP A C 1
ATOM 739 O O . ASP A 1 99 ? 21.254 17.141 -20.661 1.00 49.56 99 ASP A O 1
ATOM 743 N N . ALA A 1 100 ? 23.473 17.005 -20.932 1.00 50.97 100 ALA A N 1
ATOM 744 C CA . ALA A 1 100 ? 23.639 15.781 -20.136 1.00 50.97 100 ALA A CA 1
ATOM 745 C C . ALA A 1 100 ? 23.514 16.016 -18.614 1.00 50.97 100 ALA A C 1
ATOM 747 O O . ALA A 1 100 ? 23.172 15.095 -17.873 1.00 50.97 100 ALA A O 1
ATOM 748 N N . PHE A 1 101 ? 23.776 17.242 -18.146 1.00 51.06 101 PHE A N 1
ATOM 749 C CA . PHE A 1 101 ? 23.592 17.660 -16.749 1.00 51.06 101 PHE A CA 1
ATOM 750 C C . PHE A 1 101 ? 22.205 18.251 -16.467 1.00 51.06 101 PHE A C 1
ATOM 752 O O . PHE A 1 101 ? 21.787 18.312 -15.308 1.00 51.06 101 PHE A O 1
ATOM 759 N N . ALA A 1 102 ? 21.471 18.668 -17.499 1.00 50.44 102 ALA A N 1
ATOM 760 C CA . ALA A 1 102 ? 20.088 19.088 -17.370 1.00 50.44 102 ALA A CA 1
ATOM 761 C C . ALA A 1 102 ? 19.221 17.853 -17.102 1.00 50.44 102 ALA A C 1
ATOM 763 O O . ALA A 1 102 ? 18.737 17.193 -18.019 1.00 50.44 102 ALA A O 1
ATOM 764 N N . PHE A 1 103 ? 19.027 17.535 -15.822 1.00 52.22 103 PHE A N 1
ATOM 765 C CA . PHE A 1 103 ? 18.079 16.529 -15.356 1.00 52.22 103 PHE A CA 1
ATOM 766 C C . PHE A 1 103 ? 16.671 16.952 -15.803 1.00 52.22 103 PHE A C 1
ATOM 768 O O . PHE A 1 103 ? 15.950 17.627 -15.076 1.00 52.22 103 PHE A O 1
ATOM 775 N N . ARG A 1 104 ? 16.280 16.619 -17.035 1.00 57.53 104 ARG A N 1
ATOM 776 C CA . ARG A 1 104 ? 14.888 16.662 -17.474 1.00 57.53 104 ARG A CA 1
ATOM 777 C C . ARG A 1 104 ? 14.300 15.314 -17.080 1.00 57.53 104 ARG A C 1
ATOM 779 O O . ARG A 1 104 ? 14.488 14.351 -17.826 1.00 57.53 104 ARG A O 1
ATOM 786 N N . PRO A 1 105 ? 13.662 15.178 -15.900 1.00 68.19 105 PRO A N 1
ATOM 787 C CA . PRO A 1 105 ? 12.959 13.945 -15.606 1.00 68.19 105 PRO A CA 1
ATOM 788 C C . PRO A 1 105 ? 11.934 13.754 -16.722 1.00 68.19 105 PRO A C 1
ATOM 790 O O . PRO A 1 105 ? 11.082 14.615 -16.940 1.00 68.19 105 PRO A O 1
ATOM 793 N N . THR A 1 106 ? 12.037 12.644 -17.453 1.00 83.12 106 THR A N 1
ATOM 794 C CA . THR A 1 106 ? 10.986 12.249 -18.396 1.00 83.12 106 THR A CA 1
ATOM 795 C C . THR A 1 106 ? 9.659 12.251 -17.643 1.00 83.12 106 THR A C 1
ATOM 797 O O . THR A 1 106 ? 9.620 11.901 -16.455 1.00 83.12 106 THR A O 1
ATOM 800 N N . LEU A 1 107 ? 8.557 12.635 -18.293 1.00 83.19 107 LEU A N 1
ATOM 801 C CA . LEU A 1 107 ? 7.247 12.699 -17.626 1.00 83.19 107 LEU A CA 1
ATOM 802 C C . LEU A 1 107 ? 6.905 11.345 -16.995 1.00 83.19 107 LEU A C 1
ATOM 804 O O . LEU A 1 107 ? 6.392 11.249 -15.880 1.00 83.19 107 LEU A O 1
ATOM 808 N N . ARG A 1 108 ? 7.304 10.270 -17.678 1.00 85.00 108 ARG A N 1
ATOM 809 C CA . ARG A 1 108 ? 7.190 8.900 -17.188 1.00 85.00 108 ARG A CA 1
ATOM 810 C C . ARG A 1 108 ? 8.114 8.591 -16.006 1.00 85.00 108 ARG A C 1
ATOM 812 O O . ARG A 1 108 ? 7.733 7.796 -15.147 1.00 85.00 108 ARG A O 1
ATOM 819 N N . GLY A 1 109 ? 9.314 9.165 -15.957 1.00 86.31 109 GLY A N 1
ATOM 820 C CA . GLY A 1 109 ? 10.234 9.067 -14.822 1.00 86.31 109 GLY A CA 1
ATOM 821 C C . GLY A 1 109 ? 9.661 9.725 -13.568 1.00 86.31 109 GLY A C 1
ATOM 822 O O . GLY A 1 109 ? 9.599 9.081 -12.520 1.00 86.31 109 GLY A O 1
ATOM 823 N N . LEU A 1 110 ? 9.149 10.952 -13.704 1.00 88.25 110 LEU A N 1
ATOM 824 C CA . LEU A 1 110 ? 8.471 11.668 -12.622 1.00 88.25 110 LEU A CA 1
ATOM 825 C C . LEU A 1 110 ? 7.223 10.913 -12.150 1.00 88.25 110 LEU A C 1
ATOM 827 O O . LEU A 1 110 ? 7.085 10.647 -10.958 1.00 88.25 110 LEU A O 1
ATOM 831 N N . TRP A 1 111 ? 6.365 10.476 -13.078 1.00 91.75 111 TRP A N 1
ATOM 832 C CA . TRP A 1 111 ? 5.186 9.672 -12.750 1.00 91.75 111 TRP A CA 1
ATOM 833 C C . TRP A 1 111 ? 5.556 8.404 -11.972 1.00 91.75 111 TRP A C 1
ATOM 835 O O . TRP A 1 111 ? 4.925 8.097 -10.967 1.00 91.75 111 TRP A O 1
ATOM 845 N N . ARG A 1 112 ? 6.613 7.681 -12.378 1.00 90.62 112 ARG A N 1
ATOM 846 C CA . ARG A 1 112 ? 7.075 6.479 -11.658 1.00 90.62 112 ARG A CA 1
ATOM 847 C C . ARG A 1 112 ? 7.537 6.801 -10.244 1.00 90.62 112 ARG A C 1
ATOM 849 O O . ARG A 1 112 ? 7.291 5.992 -9.353 1.00 90.62 112 ARG A O 1
ATOM 856 N N . LEU A 1 113 ? 8.240 7.916 -10.053 1.00 91.38 113 LEU A N 1
ATOM 857 C CA . LEU A 1 113 ? 8.707 8.341 -8.739 1.00 91.38 113 LEU A CA 1
ATOM 858 C C . LEU A 1 113 ? 7.517 8.646 -7.826 1.00 91.38 113 LEU A C 1
ATOM 860 O O . LEU A 1 113 ? 7.420 8.040 -6.763 1.00 91.38 113 LEU A O 1
ATOM 864 N N . VAL A 1 114 ? 6.595 9.500 -8.284 1.00 91.50 114 VAL A N 1
ATOM 865 C CA . VAL A 1 114 ? 5.381 9.884 -7.545 1.00 91.50 114 VAL A CA 1
ATOM 866 C C . VAL A 1 114 ? 4.519 8.656 -7.258 1.00 91.50 114 VAL A C 1
ATOM 868 O O . VAL A 1 114 ? 4.173 8.397 -6.115 1.00 91.50 114 VAL A O 1
ATOM 871 N N . HIS A 1 115 ? 4.216 7.836 -8.264 1.00 92.81 115 HIS A N 1
ATOM 872 C CA . HIS A 1 115 ? 3.368 6.659 -8.079 1.00 92.81 115 HIS A CA 1
ATOM 873 C C . HIS A 1 115 ? 3.964 5.671 -7.060 1.00 92.81 115 HIS A C 1
ATOM 875 O O . HIS A 1 115 ? 3.243 5.129 -6.224 1.00 92.81 115 HIS A O 1
ATOM 881 N N . LYS A 1 116 ? 5.290 5.463 -7.083 1.00 92.31 116 LYS A N 1
ATOM 882 C CA . LYS A 1 116 ? 5.977 4.608 -6.103 1.00 92.31 116 LYS A CA 1
ATOM 883 C C . LYS A 1 116 ? 5.995 5.215 -4.701 1.00 92.31 116 LYS A C 1
ATOM 885 O O . LYS A 1 116 ? 5.755 4.484 -3.744 1.00 92.31 116 LYS A O 1
ATOM 890 N N . SER A 1 117 ? 6.300 6.506 -4.568 1.00 93.62 117 SER A N 1
ATOM 891 C CA . SER A 1 117 ? 6.365 7.163 -3.260 1.00 93.62 117 SER A CA 1
ATOM 892 C C . SER A 1 117 ? 4.985 7.249 -2.614 1.00 93.62 117 SER A C 1
ATOM 894 O O . SER A 1 117 ? 4.840 6.881 -1.450 1.00 93.62 117 SER A O 1
ATOM 896 N N . THR A 1 118 ? 3.955 7.625 -3.378 1.00 93.31 118 THR A N 1
ATOM 897 C CA . THR A 1 118 ? 2.564 7.627 -2.913 1.00 93.31 118 THR A CA 1
ATOM 898 C C . THR A 1 118 ? 2.110 6.225 -2.519 1.00 93.31 118 THR A C 1
ATOM 900 O O . THR A 1 118 ? 1.497 6.072 -1.469 1.00 93.31 118 THR A O 1
ATOM 903 N N . GLY A 1 119 ? 2.460 5.188 -3.286 1.00 92.88 119 GLY A N 1
ATOM 904 C CA . GLY A 1 119 ? 2.113 3.813 -2.919 1.00 92.88 119 GLY A CA 1
ATOM 905 C C . GLY A 1 119 ? 2.757 3.335 -1.619 1.00 92.88 119 GLY A C 1
ATOM 906 O O . GLY A 1 119 ? 2.104 2.662 -0.823 1.00 92.88 119 GLY A O 1
ATOM 907 N N . LEU A 1 120 ? 4.009 3.721 -1.362 1.00 93.94 120 LEU A N 1
ATOM 908 C CA . LEU A 1 120 ? 4.668 3.423 -0.090 1.00 93.94 120 LEU A CA 1
ATOM 909 C C . LEU A 1 120 ? 4.015 4.180 1.077 1.00 93.94 120 LEU A C 1
ATOM 911 O O . LEU A 1 120 ? 3.821 3.609 2.148 1.00 93.94 120 LEU A O 1
ATOM 915 N N . LEU A 1 121 ? 3.637 5.442 0.854 1.00 94.25 121 LEU A N 1
ATOM 916 C CA . LEU A 1 121 ? 2.918 6.249 1.838 1.00 94.25 121 LEU A CA 1
ATOM 917 C C . LEU A 1 121 ? 1.555 5.632 2.183 1.00 94.25 121 LEU A C 1
ATOM 919 O O . LEU A 1 121 ? 1.234 5.497 3.361 1.00 94.25 121 LEU A O 1
ATOM 923 N N . VAL A 1 122 ? 0.783 5.211 1.177 1.00 94.94 122 VAL A N 1
ATOM 924 C CA . VAL A 1 122 ? -0.504 4.523 1.362 1.00 94.94 122 VAL A CA 1
ATOM 925 C C . VAL A 1 122 ? -0.338 3.237 2.156 1.00 94.94 122 VAL A C 1
ATOM 927 O O . VAL A 1 122 ? -1.127 2.985 3.061 1.00 94.94 122 VAL A O 1
ATOM 930 N N . PHE A 1 123 ? 0.698 2.445 1.873 1.00 94.88 123 PHE A N 1
ATOM 931 C CA . PHE A 1 123 ? 0.979 1.235 2.643 1.00 94.88 123 PHE A CA 1
ATOM 932 C C . PHE A 1 123 ? 1.244 1.548 4.125 1.00 94.88 123 PHE A C 1
ATOM 934 O O . PHE A 1 123 ? 0.638 0.931 5.001 1.00 94.88 123 PHE A O 1
ATOM 941 N N . GLY A 1 124 ? 2.100 2.535 4.413 1.00 94.94 124 GLY A N 1
ATOM 942 C CA . GLY A 1 124 ? 2.416 2.936 5.787 1.00 94.94 124 GLY A CA 1
ATOM 943 C C . GLY A 1 124 ? 1.203 3.480 6.545 1.00 94.94 124 GLY A C 1
ATOM 944 O O . GLY A 1 124 ? 0.915 3.042 7.659 1.00 94.94 124 GLY A O 1
ATOM 945 N N . LEU A 1 125 ? 0.449 4.391 5.924 1.00 94.38 125 LEU A N 1
ATOM 946 C CA . LEU A 1 125 ? -0.777 4.941 6.507 1.00 94.38 125 LEU A CA 1
ATOM 947 C C . LEU A 1 125 ? -1.869 3.876 6.664 1.00 94.38 125 LEU A C 1
ATOM 949 O O . LEU A 1 125 ? -2.585 3.890 7.661 1.00 94.38 125 LEU A O 1
ATOM 953 N N . GLY A 1 126 ? -1.978 2.931 5.730 1.00 95.00 126 GLY A N 1
ATOM 954 C CA . GLY A 1 126 ? -2.893 1.795 5.826 1.00 95.00 126 GLY A CA 1
ATOM 955 C C . GLY A 1 126 ? -2.580 0.903 7.023 1.00 95.00 126 GLY A C 1
ATOM 956 O O . GLY A 1 126 ? -3.477 0.587 7.800 1.00 95.00 126 GLY A O 1
ATOM 957 N N . ALA A 1 127 ? -1.306 0.565 7.237 1.00 95.81 127 ALA A N 1
ATOM 958 C CA . ALA A 1 127 ? -0.891 -0.193 8.416 1.00 95.81 127 ALA A CA 1
ATOM 959 C C . ALA A 1 127 ? -1.189 0.568 9.723 1.00 95.81 127 ALA A C 1
ATOM 961 O O . ALA A 1 127 ? -1.705 -0.015 10.678 1.00 95.81 127 ALA A O 1
ATOM 962 N N . TYR A 1 128 ? -0.933 1.881 9.751 1.00 95.00 128 TYR A N 1
ATOM 963 C CA . TYR A 1 128 ? -1.296 2.738 10.883 1.00 95.00 128 TYR A CA 1
ATOM 964 C C . TYR A 1 128 ? -2.809 2.729 11.154 1.00 95.00 128 TYR A C 1
ATOM 966 O O . TYR A 1 128 ? -3.224 2.591 12.305 1.00 95.00 128 TYR A O 1
ATOM 974 N N . GLN A 1 129 ? -3.633 2.819 10.105 1.00 95.19 129 GLN A N 1
ATOM 975 C CA . GLN A 1 129 ? -5.089 2.792 10.226 1.00 95.19 129 GLN A CA 1
ATOM 976 C C . GLN A 1 129 ? -5.613 1.472 10.778 1.00 95.19 129 GLN A C 1
ATOM 978 O O . GLN A 1 129 ? -6.451 1.486 11.676 1.00 95.19 129 GLN A O 1
ATOM 983 N N . VAL A 1 130 ? -5.090 0.339 10.306 1.00 95.56 130 VAL A N 1
ATOM 984 C CA . VAL A 1 130 ? -5.492 -0.976 10.822 1.00 95.56 130 VAL A CA 1
ATOM 985 C C . VAL A 1 130 ? -5.115 -1.117 12.297 1.00 95.56 130 VAL A C 1
ATOM 987 O O . VAL A 1 130 ? -5.964 -1.502 13.096 1.00 95.56 130 VAL A O 1
ATOM 990 N N . ARG A 1 131 ? -3.891 -0.731 12.690 1.00 96.31 131 ARG A N 1
ATOM 991 C CA . ARG A 1 131 ? -3.474 -0.737 14.104 1.00 96.31 131 ARG A CA 1
ATOM 992 C C . ARG A 1 131 ? -4.401 0.122 14.968 1.00 96.31 131 ARG A C 1
ATOM 994 O O . ARG A 1 131 ? -4.859 -0.336 16.008 1.00 96.31 131 ARG A O 1
ATOM 1001 N N . GLY A 1 132 ? -4.671 1.359 14.544 1.00 93.31 132 GLY A N 1
ATOM 1002 C CA . GLY A 1 132 ? -5.545 2.276 15.279 1.00 93.31 132 GLY A CA 1
ATOM 1003 C C . GLY A 1 132 ? -6.976 1.748 15.403 1.00 93.31 132 GLY A C 1
ATOM 1004 O O . GLY A 1 132 ? -7.551 1.793 16.487 1.00 93.31 132 GLY A O 1
ATOM 1005 N N . GLY A 1 133 ? -7.521 1.188 14.321 1.00 92.50 133 GLY A N 1
ATOM 1006 C CA . GLY A 1 133 ? -8.859 0.598 14.304 1.00 92.50 133 GLY A CA 1
ATOM 1007 C C . GLY A 1 133 ? -8.986 -0.625 15.215 1.00 92.50 133 GLY A C 1
ATOM 1008 O O . GLY A 1 133 ? -9.984 -0.752 15.919 1.00 92.50 133 GLY A O 1
ATOM 1009 N N . LEU A 1 134 ? -7.962 -1.487 15.263 1.00 94.88 134 LEU A N 1
ATOM 1010 C CA . LEU A 1 134 ? -7.919 -2.630 16.183 1.00 94.88 134 LEU A CA 1
ATOM 1011 C C . LEU A 1 134 ? -7.915 -2.186 17.650 1.00 94.88 134 LEU A C 1
ATOM 1013 O O . LEU A 1 134 ? -8.687 -2.728 18.436 1.00 94.88 134 LEU A O 1
ATOM 1017 N N . GLY A 1 135 ? -7.128 -1.165 18.000 1.00 93.62 135 GLY A N 1
ATOM 1018 C CA . GLY A 1 135 ? -7.109 -0.618 19.360 1.00 93.62 135 GLY A CA 1
ATOM 1019 C C . GLY A 1 135 ? -8.449 0.002 19.770 1.00 93.62 135 GLY A C 1
ATOM 1020 O O . GLY A 1 135 ? -8.936 -0.232 20.876 1.00 93.62 135 GLY A O 1
ATOM 1021 N N . LEU A 1 136 ? -9.102 0.736 18.859 1.00 90.81 136 LEU A N 1
ATOM 1022 C CA . LEU A 1 136 ? -10.449 1.273 19.096 1.00 90.81 136 LEU A CA 1
ATOM 1023 C C . LEU A 1 136 ? -11.487 0.160 19.270 1.00 90.81 136 LEU A C 1
ATOM 1025 O O . LEU A 1 136 ? -12.334 0.239 20.158 1.00 90.81 136 LEU A O 1
ATOM 1029 N N . TYR A 1 137 ? -11.416 -0.883 18.445 1.00 90.88 137 TYR A N 1
ATOM 1030 C CA . TYR A 1 137 ? -12.292 -2.044 18.558 1.00 90.88 137 TYR A CA 1
ATOM 1031 C C . TYR A 1 137 ? -12.095 -2.765 19.901 1.00 90.88 137 TYR A C 1
ATOM 1033 O O . TYR A 1 137 ? -13.065 -3.011 20.617 1.00 90.88 137 TYR A O 1
ATOM 1041 N N . ALA A 1 138 ? -10.845 -3.039 20.281 1.00 95.38 138 ALA A N 1
ATOM 1042 C CA . ALA A 1 138 ? -10.493 -3.652 21.558 1.00 95.38 138 ALA A CA 1
ATOM 1043 C C . ALA A 1 138 ? -11.026 -2.841 22.748 1.00 95.38 138 ALA A C 1
ATOM 1045 O O . ALA A 1 138 ? -11.694 -3.395 23.622 1.00 95.38 138 ALA A O 1
ATOM 1046 N N . GLY A 1 139 ? -10.819 -1.520 22.733 1.00 91.88 139 GLY A N 1
ATOM 1047 C CA . GLY A 1 139 ? -11.298 -0.617 23.778 1.00 91.88 139 GLY A CA 1
ATOM 1048 C C . GLY A 1 139 ? -12.824 -0.557 23.897 1.00 91.88 139 GLY A C 1
ATOM 1049 O O . GLY A 1 139 ? -13.342 -0.527 25.010 1.00 91.88 139 GLY A O 1
ATOM 1050 N N . ARG A 1 140 ? -13.557 -0.576 22.774 1.00 88.69 140 ARG A N 1
ATOM 1051 C CA . ARG A 1 140 ? -15.031 -0.488 22.770 1.00 88.69 140 ARG A CA 1
ATOM 1052 C C . ARG A 1 140 ? -15.724 -1.793 23.152 1.00 88.69 140 ARG A C 1
ATOM 1054 O O . ARG A 1 140 ? -16.774 -1.753 23.784 1.00 88.69 140 ARG A O 1
ATOM 1061 N N . TYR A 1 141 ? -15.158 -2.934 22.768 1.00 91.88 141 TYR A N 1
ATOM 1062 C CA . TYR A 1 141 ? -15.805 -4.240 22.937 1.00 91.88 141 TYR A CA 1
ATOM 1063 C C . TYR A 1 141 ? -15.155 -5.121 24.010 1.00 91.88 141 TYR A C 1
ATOM 1065 O O . TYR A 1 141 ? -15.569 -6.264 24.187 1.00 91.88 141 TYR A O 1
ATOM 1073 N N . GLY A 1 142 ? -14.139 -4.622 24.723 1.00 94.06 142 GLY A N 1
ATOM 1074 C CA . GLY A 1 142 ? -13.410 -5.404 25.727 1.00 94.06 142 GLY A CA 1
ATOM 1075 C C . GLY A 1 142 ? -12.669 -6.606 25.131 1.00 94.06 142 GLY A C 1
ATOM 1076 O O . GLY A 1 142 ? -12.472 -7.612 25.809 1.00 94.06 142 GLY A O 1
ATOM 1077 N N . ALA A 1 143 ? -12.301 -6.527 23.851 1.00 95.75 143 ALA A N 1
ATOM 1078 C CA . ALA A 1 143 ? -11.574 -7.579 23.151 1.00 95.75 143 ALA A CA 1
ATOM 1079 C C . ALA A 1 143 ? -10.051 -7.402 23.320 1.00 95.75 143 ALA A C 1
ATOM 1081 O O . ALA A 1 143 ? -9.593 -6.291 23.592 1.00 95.75 143 ALA A O 1
ATOM 1082 N N . PRO A 1 144 ? -9.242 -8.461 23.133 1.00 97.12 144 PRO A N 1
ATOM 1083 C CA . PRO A 1 144 ? -7.789 -8.321 23.094 1.00 97.12 144 PRO A CA 1
ATOM 1084 C C . PRO A 1 144 ? -7.341 -7.376 21.970 1.00 97.12 144 PRO A C 1
ATOM 1086 O O . PRO A 1 144 ? -7.824 -7.472 20.839 1.00 97.12 144 PRO A O 1
ATOM 1089 N N . ASP A 1 145 ? -6.390 -6.490 22.268 1.00 96.88 145 ASP A N 1
ATOM 1090 C CA . ASP A 1 145 ? -5.786 -5.609 21.267 1.00 96.88 145 ASP A CA 1
ATOM 1091 C C . ASP A 1 145 ? -4.687 -6.349 20.491 1.00 96.88 145 ASP A C 1
ATOM 1093 O O . ASP A 1 145 ? -3.630 -6.688 21.026 1.00 96.88 145 ASP A O 1
ATOM 1097 N N . TYR A 1 146 ? -4.943 -6.599 19.206 1.00 97.06 146 TYR A N 1
ATOM 1098 C CA . TYR A 1 146 ? -3.991 -7.223 18.283 1.00 97.06 146 TYR A CA 1
ATOM 1099 C C . TYR A 1 146 ? -3.203 -6.205 17.443 1.00 97.06 146 TYR A C 1
ATOM 1101 O O . TYR A 1 146 ? -2.481 -6.600 16.526 1.00 97.06 146 TYR A O 1
ATOM 1109 N N . GLY A 1 147 ? -3.315 -4.905 17.724 1.00 96.25 147 GLY A N 1
ATOM 1110 C CA . GLY A 1 147 ? -2.684 -3.841 16.946 1.00 96.25 147 GLY A CA 1
ATOM 1111 C C . GLY A 1 147 ? -1.163 -3.982 16.853 1.00 96.25 147 GLY A C 1
ATOM 1112 O O . GLY A 1 147 ? -0.600 -3.906 15.760 1.00 96.25 147 GLY A O 1
ATOM 1113 N N . ASP A 1 148 ? -0.486 -4.246 17.970 1.00 96.12 148 ASP A N 1
ATOM 1114 C CA . ASP A 1 148 ? 0.974 -4.405 17.973 1.00 96.12 148 ASP A CA 1
ATOM 1115 C C . ASP A 1 148 ? 1.411 -5.719 17.306 1.00 96.12 148 ASP A C 1
ATOM 1117 O O . ASP A 1 148 ? 2.391 -5.737 16.559 1.00 96.12 148 ASP A O 1
ATOM 1121 N N . ALA A 1 149 ? 0.649 -6.804 17.488 1.00 97.31 149 ALA A N 1
ATOM 1122 C CA . ALA A 1 149 ? 0.883 -8.066 16.782 1.00 97.31 149 ALA A CA 1
ATOM 1123 C C . ALA A 1 149 ? 0.760 -7.889 15.257 1.00 97.31 149 ALA A C 1
ATOM 1125 O O . ALA A 1 149 ? 1.585 -8.402 14.497 1.00 97.31 149 ALA A O 1
ATOM 1126 N N . PHE A 1 150 ? -0.223 -7.105 14.807 1.00 97.44 150 PHE A N 1
ATOM 1127 C CA . PHE A 1 150 ? -0.389 -6.749 13.402 1.00 97.44 150 PHE A CA 1
ATOM 1128 C C . PHE A 1 150 ? 0.812 -5.956 12.860 1.00 97.44 150 PHE A C 1
ATOM 1130 O O . PHE A 1 150 ? 1.323 -6.286 11.789 1.00 97.44 150 PHE A O 1
ATOM 1137 N N . VAL A 1 151 ? 1.319 -4.956 13.593 1.00 97.25 151 VAL A N 1
ATOM 1138 C CA . VAL A 1 151 ? 2.518 -4.208 13.166 1.00 97.25 151 VAL A CA 1
ATOM 1139 C C . VAL A 1 151 ? 3.733 -5.123 13.064 1.00 97.25 151 VAL A C 1
ATOM 1141 O O . VAL A 1 151 ? 4.458 -5.057 12.071 1.00 97.25 151 VAL A O 1
ATOM 1144 N N . TRP A 1 152 ? 3.942 -6.007 14.041 1.00 97.50 152 TRP A N 1
ATOM 1145 C CA . TRP A 1 152 ? 5.028 -6.985 13.986 1.00 97.50 152 TRP A CA 1
ATOM 1146 C C . TRP A 1 152 ? 4.937 -7.881 12.756 1.00 97.50 152 TRP A C 1
ATOM 1148 O O . TRP A 1 152 ? 5.941 -8.082 12.071 1.00 97.50 152 TRP A O 1
ATOM 1158 N N . TYR A 1 153 ? 3.735 -8.358 12.431 1.00 96.81 153 TYR A N 1
ATOM 1159 C CA . TYR A 1 153 ? 3.488 -9.138 11.224 1.00 96.81 153 TYR A CA 1
ATOM 1160 C C . TYR A 1 153 ? 3.823 -8.354 9.943 1.00 96.81 153 TYR A C 1
ATOM 1162 O O . TYR A 1 153 ? 4.514 -8.871 9.063 1.00 96.81 153 TYR A O 1
ATOM 1170 N N . VAL A 1 154 ? 3.405 -7.087 9.850 1.00 96.81 154 VAL A N 1
ATOM 1171 C CA . VAL A 1 154 ? 3.723 -6.210 8.711 1.00 96.81 154 VAL A CA 1
ATOM 1172 C C . VAL A 1 154 ? 5.234 -5.987 8.582 1.00 96.81 154 VAL A C 1
ATOM 1174 O O . VAL A 1 154 ? 5.787 -6.138 7.491 1.00 96.81 154 VAL A O 1
ATOM 1177 N N . CYS A 1 155 ? 5.921 -5.673 9.682 1.00 97.06 155 CYS A N 1
ATOM 1178 C CA . CYS A 1 155 ? 7.375 -5.498 9.707 1.00 97.06 155 CYS A CA 1
ATOM 1179 C C . CYS A 1 155 ? 8.107 -6.775 9.279 1.00 97.06 155 CYS A C 1
ATOM 1181 O O . CYS A 1 155 ? 9.038 -6.712 8.474 1.00 97.06 155 CYS A O 1
ATOM 1183 N N . TRP A 1 156 ? 7.659 -7.934 9.767 1.00 97.88 156 TRP A N 1
ATOM 1184 C CA . TRP A 1 156 ? 8.197 -9.231 9.373 1.00 97.88 156 TRP A CA 1
ATOM 1185 C C . TRP A 1 156 ? 8.035 -9.477 7.867 1.00 97.88 156 TRP A C 1
ATOM 1187 O O . TRP A 1 156 ? 9.018 -9.796 7.198 1.00 97.88 156 TRP A O 1
ATOM 1197 N N . LEU A 1 157 ? 6.845 -9.242 7.299 1.00 96.44 157 LEU A N 1
ATOM 1198 C CA . LEU A 1 157 ? 6.603 -9.377 5.857 1.00 96.44 157 LEU A CA 1
ATOM 1199 C C . LEU A 1 157 ? 7.513 -8.466 5.021 1.00 96.44 157 LEU A C 1
ATOM 1201 O O . LEU A 1 157 ? 8.111 -8.917 4.040 1.00 96.44 157 LEU A O 1
ATOM 1205 N N . VAL A 1 158 ? 7.642 -7.191 5.405 1.00 96.19 158 VAL A N 1
ATOM 1206 C CA . VAL A 1 158 ? 8.539 -6.238 4.729 1.00 96.19 158 VAL A CA 1
ATOM 1207 C C . VAL A 1 158 ? 9.987 -6.725 4.799 1.00 96.19 158 VAL A C 1
ATOM 1209 O O . VAL A 1 158 ? 10.691 -6.685 3.788 1.00 96.19 158 VAL A O 1
ATOM 1212 N N . GLY A 1 159 ? 10.411 -7.240 5.956 1.00 97.38 159 GLY A N 1
ATOM 1213 C CA . GLY A 1 159 ? 11.727 -7.842 6.154 1.00 97.38 159 GLY A CA 1
ATOM 1214 C C . GLY A 1 159 ? 11.977 -9.031 5.226 1.00 97.38 159 GLY A C 1
ATOM 1215 O O . GLY A 1 159 ? 12.997 -9.059 4.540 1.00 97.38 159 GLY A O 1
ATOM 1216 N N . VAL A 1 160 ? 11.028 -9.967 5.127 1.00 97.81 160 VAL A N 1
ATOM 1217 C CA . VAL A 1 160 ? 11.121 -11.141 4.240 1.00 97.81 160 VAL A CA 1
ATOM 1218 C C . VAL A 1 160 ? 11.242 -10.723 2.773 1.00 97.81 160 VAL A C 1
ATOM 1220 O O . VAL A 1 160 ? 12.131 -11.197 2.064 1.00 97.81 160 VAL A O 1
ATOM 1223 N N . VAL A 1 161 ? 10.399 -9.796 2.307 1.00 95.50 161 VAL A N 1
ATOM 1224 C CA . VAL A 1 161 ? 10.443 -9.303 0.919 1.00 95.50 161 VAL A CA 1
ATOM 1225 C C . VAL A 1 161 ? 11.744 -8.545 0.640 1.00 95.50 161 VAL A C 1
ATOM 1227 O O . VAL A 1 161 ? 12.347 -8.715 -0.424 1.00 95.50 161 VAL A O 1
ATOM 1230 N N . GLY A 1 162 ? 12.189 -7.711 1.582 1.00 96.12 162 GLY A N 1
ATOM 1231 C CA . GLY A 1 162 ? 13.446 -6.971 1.492 1.00 96.12 162 GLY A CA 1
ATOM 1232 C C . GLY A 1 162 ? 14.653 -7.902 1.415 1.00 96.12 162 GLY A C 1
ATOM 1233 O O . GLY A 1 162 ? 15.485 -7.756 0.518 1.00 96.12 162 GLY A O 1
ATOM 1234 N N . PHE A 1 163 ? 14.698 -8.907 2.291 1.00 97.56 163 PHE A N 1
ATOM 1235 C CA . PHE A 1 163 ? 15.734 -9.933 2.302 1.00 97.56 163 PHE A CA 1
ATOM 1236 C C . PHE A 1 163 ? 15.755 -10.727 0.994 1.00 97.56 163 PHE A C 1
ATOM 1238 O O . PHE A 1 163 ? 16.814 -10.860 0.386 1.00 97.56 163 PHE A O 1
ATOM 1245 N N . ALA A 1 164 ? 14.599 -11.180 0.499 1.00 96.75 164 ALA A N 1
ATOM 1246 C CA . ALA A 1 164 ? 14.511 -11.897 -0.772 1.00 96.75 164 ALA A CA 1
ATOM 1247 C C . ALA A 1 164 ? 15.052 -11.055 -1.941 1.00 96.75 164 ALA A C 1
ATOM 1249 O O . ALA A 1 164 ? 15.845 -11.538 -2.752 1.00 96.75 164 ALA A O 1
ATOM 1250 N N . LYS A 1 165 ? 14.695 -9.766 -2.010 1.00 93.94 165 LYS A N 1
ATOM 1251 C CA . LYS A 1 165 ? 15.232 -8.854 -3.032 1.00 93.94 165 LYS A CA 1
ATOM 1252 C C . LYS A 1 165 ? 16.741 -8.688 -2.908 1.00 93.94 165 LYS A C 1
ATOM 1254 O O . LYS A 1 165 ? 17.443 -8.846 -3.905 1.00 93.94 165 LYS A O 1
ATOM 1259 N N . PHE A 1 166 ? 17.236 -8.411 -1.706 1.00 97.00 166 PHE A N 1
ATOM 1260 C CA . PHE A 1 166 ? 18.668 -8.290 -1.452 1.00 97.00 166 PHE A CA 1
ATOM 1261 C C . PHE A 1 166 ? 19.416 -9.560 -1.875 1.00 97.00 166 PHE A C 1
ATOM 1263 O O . PHE A 1 166 ? 20.383 -9.483 -2.633 1.00 97.00 166 PHE A O 1
ATOM 1270 N N . TRP A 1 167 ? 18.906 -10.728 -1.484 1.00 97.50 167 TRP A N 1
ATOM 1271 C CA . TRP A 1 167 ? 19.469 -12.029 -1.827 1.00 97.50 167 TRP A CA 1
ATOM 1272 C C . TRP A 1 167 ? 19.536 -12.260 -3.338 1.00 97.50 167 TRP A C 1
ATOM 1274 O O . TRP A 1 167 ? 20.563 -12.704 -3.848 1.00 97.50 167 TRP A O 1
ATOM 1284 N N . THR A 1 168 ? 18.476 -11.928 -4.082 1.00 96.38 168 THR A N 1
ATOM 1285 C CA . THR A 1 168 ? 18.476 -12.085 -5.548 1.00 96.38 168 THR A CA 1
ATOM 1286 C C . THR A 1 168 ? 19.497 -11.181 -6.238 1.00 96.38 168 THR A C 1
ATOM 1288 O O . THR A 1 168 ? 20.158 -11.619 -7.178 1.00 96.38 168 THR A O 1
ATOM 1291 N N . VAL A 1 169 ? 19.668 -9.941 -5.766 1.00 95.00 169 VAL A N 1
ATOM 1292 C CA . VAL A 1 169 ? 20.680 -9.010 -6.292 1.00 95.00 169 VAL A CA 1
ATOM 1293 C C . VAL A 1 169 ? 22.084 -9.511 -5.970 1.00 95.00 169 VAL A C 1
ATOM 1295 O O . VAL A 1 169 ? 22.943 -9.549 -6.847 1.00 95.00 169 VAL A O 1
ATOM 1298 N N . TRP A 1 170 ? 22.306 -9.934 -4.727 1.00 95.50 170 TRP A N 1
ATOM 1299 C CA . TRP A 1 170 ? 23.577 -10.486 -4.274 1.00 95.50 170 TRP A CA 1
ATOM 1300 C C . TRP A 1 170 ? 23.976 -11.744 -5.053 1.00 95.50 170 TRP A C 1
ATOM 1302 O O . TRP A 1 170 ? 25.105 -11.851 -5.527 1.00 95.50 170 TRP A O 1
ATOM 1312 N N . SER A 1 171 ? 23.035 -12.671 -5.238 1.00 9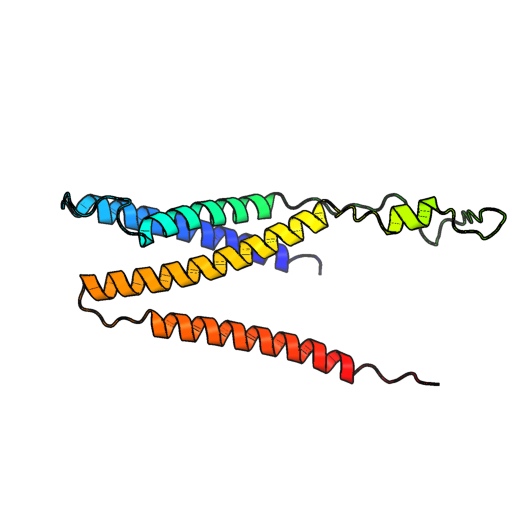5.25 171 SER A N 1
ATOM 1313 C CA . SER A 1 171 ? 23.274 -13.934 -5.941 1.00 95.25 171 SER A CA 1
ATOM 1314 C C . SER A 1 171 ? 23.645 -13.706 -7.407 1.00 95.25 171 SER A C 1
ATOM 1316 O O . SER A 1 171 ? 24.566 -14.349 -7.894 1.00 95.25 171 SER A O 1
ATOM 1318 N N . ARG A 1 172 ? 23.009 -12.739 -8.090 1.00 94.44 172 ARG A N 1
ATOM 1319 C CA . ARG A 1 172 ? 23.360 -12.383 -9.478 1.00 94.44 172 ARG A CA 1
ATOM 1320 C C . ARG A 1 172 ? 24.808 -11.916 -9.611 1.00 94.44 172 ARG A C 1
ATOM 1322 O O . ARG A 1 172 ? 25.491 -12.367 -10.518 1.00 94.44 172 ARG A O 1
ATOM 1329 N N . ARG A 1 173 ? 25.291 -11.089 -8.676 1.00 92.88 173 ARG A N 1
ATOM 1330 C CA . ARG A 1 173 ? 26.678 -10.587 -8.692 1.00 92.88 173 ARG A CA 1
ATOM 1331 C C . ARG A 1 173 ? 27.718 -11.694 -8.544 1.00 92.88 173 ARG A C 1
ATOM 1333 O O . ARG A 1 173 ? 28.799 -11.579 -9.096 1.00 92.88 173 ARG A O 1
ATOM 1340 N N . LYS A 1 174 ? 27.408 -12.760 -7.800 1.00 90.75 174 LYS A N 1
ATOM 1341 C CA . LYS A 1 174 ? 28.315 -13.910 -7.656 1.00 90.75 174 LYS A CA 1
ATOM 1342 C C . LYS A 1 174 ? 28.360 -14.806 -8.895 1.00 90.75 174 LYS A C 1
ATOM 1344 O O . LYS A 1 174 ? 29.310 -15.564 -9.041 1.00 90.75 174 LYS A O 1
ATOM 1349 N N . SER A 1 175 ? 27.326 -14.771 -9.733 1.00 90.75 175 SER A N 1
ATOM 1350 C CA . SER A 1 175 ? 27.209 -15.626 -10.920 1.00 90.75 175 SER A CA 1
ATOM 1351 C C . SER A 1 175 ? 27.790 -15.002 -12.189 1.00 90.75 175 SER A C 1
ATOM 1353 O O . SER A 1 175 ? 27.847 -15.689 -13.203 1.00 90.75 175 SER A O 1
ATOM 1355 N N . GLU A 1 176 ? 28.204 -13.734 -12.161 1.00 87.25 176 GLU A N 1
ATOM 1356 C CA . GLU A 1 176 ? 28.932 -13.115 -13.270 1.00 87.25 176 GLU A CA 1
ATOM 1357 C C . GLU A 1 176 ? 30.391 -13.607 -13.219 1.00 87.25 176 GLU A C 1
ATOM 1359 O O . GLU A 1 176 ? 31.097 -13.297 -12.256 1.00 87.25 176 GLU A O 1
ATOM 1364 N N . PRO A 1 177 ? 30.849 -14.437 -14.181 1.00 77.06 177 PRO A N 1
ATOM 1365 C CA . PRO A 1 177 ? 32.236 -14.881 -14.205 1.00 77.06 177 PRO A CA 1
ATOM 1366 C C . PRO A 1 177 ? 33.142 -13.657 -14.354 1.00 77.06 177 PRO A C 1
ATOM 1368 O O . PRO A 1 177 ? 32.900 -12.803 -15.208 1.00 77.06 177 PRO A O 1
ATOM 1371 N N . ASN A 1 178 ? 34.182 -13.576 -13.522 1.00 71.12 178 ASN A N 1
ATOM 1372 C CA . ASN A 1 178 ? 35.220 -12.562 -13.659 1.00 71.12 178 ASN A CA 1
ATOM 1373 C C . ASN A 1 178 ? 35.931 -12.774 -15.002 1.00 71.12 178 ASN A C 1
ATOM 1375 O O . ASN A 1 178 ? 36.862 -13.571 -15.098 1.00 71.12 178 ASN A O 1
ATOM 1379 N N . PHE A 1 179 ? 35.499 -12.059 -16.039 1.00 66.25 179 PHE A N 1
ATOM 1380 C CA . PHE A 1 179 ? 36.324 -11.786 -17.210 1.00 66.25 179 PHE A CA 1
ATOM 1381 C C . PHE A 1 179 ? 37.360 -10.736 -16.803 1.00 66.25 179 PHE A C 1
ATOM 1383 O O . PHE A 1 179 ? 37.239 -9.556 -17.116 1.00 66.25 179 PHE A O 1
ATOM 1390 N N . SER A 1 180 ? 38.327 -11.164 -16.000 1.00 66.56 180 SER A N 1
ATOM 1391 C CA . SER A 1 180 ? 39.569 -10.437 -15.776 1.00 66.56 180 SER A CA 1
ATOM 1392 C C . SER A 1 180 ? 40.642 -11.137 -16.602 1.00 66.56 180 SER A C 1
ATOM 1394 O O . SER A 1 180 ? 41.049 -12.245 -16.243 1.00 66.56 180 SER A O 1
ATOM 1396 N N . GLU A 1 181 ? 40.992 -10.508 -17.727 1.00 47.50 181 GLU A N 1
ATOM 1397 C CA . GLU A 1 181 ? 42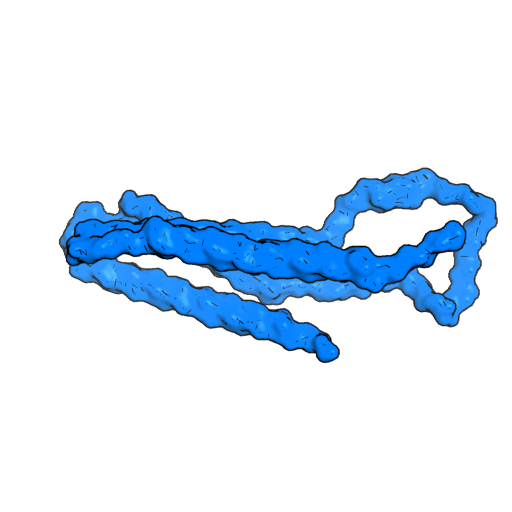.225 -10.750 -18.494 1.00 47.50 181 GLU A CA 1
ATOM 1398 C C . GLU A 1 181 ? 43.476 -10.475 -17.649 1.00 47.50 181 GLU A C 1
ATOM 1400 O O . GLU A 1 181 ? 43.422 -9.566 -16.784 1.00 47.50 181 GLU A O 1
#

pLDDT: mean 80.08, std 18.18, range [38.53, 97.88]